Protein AF-A0A9W8R3L4-F1 (afdb_monomer_lite)

Secondary structure (DSSP, 8-state):
-------------PPP---------------------------------------PPP------TTTTS--TT-EESSSS---EEESSS-SSSS-EEE----TT--S---EE----GGG------

Foldseek 3Di:
DDDDDDDDDDDDDDDDDDDDDDDDDDDDDDDDDDDDDDPDDDDDDPDDDDPPPPPDQDDQDDDPQCQVLDPPPKAWQDDFWGWHWDQPDRPDDRIDIDTDGDVVDDPRTDIDGDGDCVSDDDDDD

Radius of gyration: 31.18 Å; chains: 1; bounding box: 62×50×95 Å

Organism: NCBI:txid195108

Sequence (125 aa):
MTVSESATTTESISEPSASTTESMTVSEIATTTSGLASISTTSAEPSTTTSDIPQQPTNVLLNPGFEDNTVAPWTRSGYFGDPTLSTSEAHGGSQSGYISAAPGGPADIGFRQVLDSSLIEADKP

Structure (mmCIF, N/CA/C/O backbone):
data_AF-A0A9W8R3L4-F1
#
_entry.id   AF-A0A9W8R3L4-F1
#
loop_
_atom_site.group_PDB
_atom_site.id
_atom_site.type_symbol
_atom_site.label_atom_id
_atom_site.label_alt_id
_atom_site.label_comp_id
_atom_site.label_asym_id
_atom_site.label_entity_id
_atom_site.label_seq_id
_atom_site.pdbx_PDB_ins_code
_atom_site.Cartn_x
_atom_site.Cartn_y
_atom_site.Cartn_z
_atom_site.occupancy
_atom_site.B_iso_or_equiv
_atom_site.auth_seq_id
_atom_site.auth_comp_id
_atom_site.auth_asym_id
_atom_site.auth_atom_id
_atom_site.pdbx_PDB_model_num
ATOM 1 N N . MET A 1 1 ? 34.251 13.732 -34.533 1.00 46.06 1 MET A N 1
ATOM 2 C CA . MET A 1 1 ? 35.051 14.209 -33.391 1.00 46.06 1 MET A CA 1
ATOM 3 C C . MET A 1 1 ? 34.739 15.680 -33.206 1.00 46.06 1 MET A C 1
ATOM 5 O O . MET A 1 1 ? 35.209 16.463 -34.011 1.00 46.06 1 MET A O 1
ATOM 9 N N . THR A 1 2 ? 33.911 16.009 -32.218 1.00 41.03 2 THR A N 1
ATOM 10 C CA . THR A 1 2 ? 33.866 17.293 -31.496 1.00 41.03 2 THR A CA 1
ATOM 11 C C . THR A 1 2 ? 33.021 17.064 -30.241 1.00 41.03 2 THR A C 1
ATOM 13 O O . THR A 1 2 ? 32.106 16.243 -30.241 1.00 41.03 2 THR A O 1
ATOM 16 N N . VAL A 1 3 ? 33.447 17.698 -29.157 1.00 41.44 3 VAL A N 1
ATOM 17 C CA . VAL A 1 3 ? 33.172 17.423 -27.742 1.00 41.44 3 VAL A CA 1
ATOM 18 C C . VAL A 1 3 ? 32.484 18.653 -27.131 1.00 41.44 3 VAL A C 1
ATOM 20 O O . VAL A 1 3 ? 32.778 19.755 -27.586 1.00 41.44 3 VAL A O 1
ATOM 23 N N . SER A 1 4 ? 31.682 18.435 -26.075 1.00 47.66 4 SER A N 1
ATOM 24 C CA . SER A 1 4 ? 31.267 19.401 -25.027 1.00 47.66 4 SER A CA 1
ATOM 25 C C . SER A 1 4 ? 30.316 20.547 -25.435 1.00 47.66 4 SER A C 1
ATOM 27 O O . SER A 1 4 ? 30.269 20.937 -26.590 1.00 47.66 4 SER A O 1
ATOM 29 N N . GLU A 1 5 ? 29.467 21.105 -24.562 1.00 47.22 5 GLU A N 1
ATOM 30 C CA . GLU A 1 5 ? 29.614 21.320 -23.114 1.00 47.22 5 GLU A CA 1
ATOM 31 C C . GLU A 1 5 ? 28.243 21.513 -22.426 1.00 47.22 5 GLU A C 1
ATOM 33 O O . GLU A 1 5 ? 27.330 22.114 -22.994 1.00 47.22 5 GLU A O 1
ATOM 38 N N . SER A 1 6 ? 28.117 21.017 -21.192 1.00 50.12 6 SER A N 1
ATOM 39 C CA . SER A 1 6 ? 27.043 21.367 -20.255 1.00 50.12 6 SER A CA 1
ATOM 40 C C . SER A 1 6 ? 27.270 22.770 -19.691 1.00 50.12 6 SER A C 1
ATOM 42 O O . SER A 1 6 ? 28.400 23.109 -19.351 1.00 50.12 6 SER A O 1
ATOM 44 N N . ALA A 1 7 ? 26.201 23.535 -19.472 1.00 49.59 7 ALA A N 1
ATOM 45 C CA . ALA A 1 7 ? 26.235 24.710 -18.606 1.00 49.59 7 ALA A CA 1
ATOM 46 C C . ALA A 1 7 ? 25.154 24.579 -17.526 1.00 49.59 7 ALA A C 1
ATOM 48 O O . ALA A 1 7 ? 23.959 24.682 -17.795 1.00 49.59 7 ALA A O 1
ATOM 49 N N . THR A 1 8 ? 25.612 24.311 -16.305 1.00 40.22 8 THR A N 1
ATOM 50 C CA . THR A 1 8 ? 24.842 24.373 -15.062 1.00 40.22 8 THR A CA 1
ATOM 51 C C . THR A 1 8 ? 24.854 25.819 -14.574 1.00 40.22 8 THR A C 1
ATOM 53 O O . THR A 1 8 ? 25.925 26.358 -14.300 1.00 40.22 8 THR A O 1
ATOM 56 N N . THR A 1 9 ? 23.686 26.443 -14.433 1.00 42.53 9 THR A N 1
ATOM 57 C CA . THR A 1 9 ? 23.543 27.733 -13.746 1.00 42.53 9 THR A CA 1
ATOM 58 C C . THR A 1 9 ? 23.136 27.472 -12.301 1.00 42.53 9 THR A C 1
ATOM 60 O O . THR A 1 9 ? 22.034 27.011 -12.024 1.00 42.53 9 THR A O 1
ATOM 63 N N . THR A 1 10 ? 24.053 27.738 -11.377 1.00 47.16 10 THR A N 1
ATOM 64 C CA . THR A 1 10 ? 23.794 27.820 -9.938 1.00 47.16 10 THR A CA 1
ATOM 65 C C . THR A 1 10 ? 23.167 29.173 -9.613 1.00 47.16 10 THR A C 1
ATOM 67 O O . THR A 1 10 ? 23.857 30.191 -9.676 1.00 47.16 10 THR A O 1
ATOM 70 N N . GLU A 1 11 ? 21.892 29.194 -9.233 1.00 46.25 11 GLU A N 1
ATOM 71 C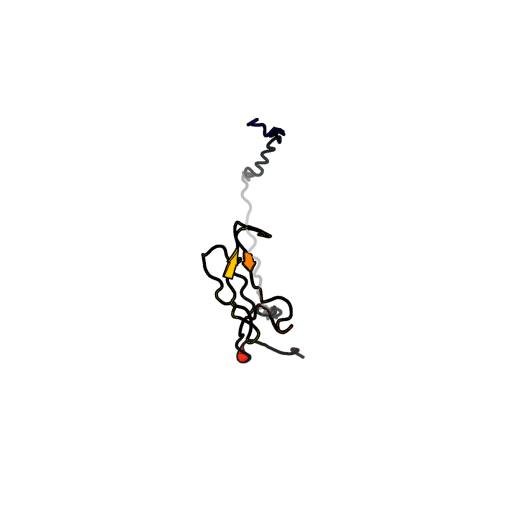 CA . GLU A 1 11 ? 21.297 30.324 -8.516 1.00 46.25 11 GLU A CA 1
ATOM 72 C C . GLU A 1 11 ? 21.394 30.054 -7.011 1.00 46.25 11 GLU A C 1
ATOM 74 O O . GLU A 1 11 ? 20.748 29.160 -6.470 1.00 46.25 11 GLU A O 1
ATOM 79 N N . SER A 1 12 ? 22.253 30.812 -6.331 1.00 44.38 12 SER A N 1
ATOM 80 C CA . SER A 1 12 ? 22.253 30.904 -4.873 1.00 44.38 12 SER A CA 1
ATOM 81 C C . SER A 1 12 ? 21.264 31.990 -4.469 1.00 44.38 12 SER A C 1
ATOM 83 O O . SER A 1 12 ? 21.541 33.174 -4.657 1.00 44.38 12 SER A O 1
ATOM 85 N N . ILE A 1 13 ? 20.121 31.593 -3.909 1.00 51.12 13 ILE A N 1
ATOM 86 C CA . ILE A 1 13 ? 19.213 32.503 -3.212 1.00 51.12 13 ILE A CA 1
ATOM 87 C C . ILE A 1 13 ? 19.393 32.269 -1.708 1.00 51.12 13 ILE A C 1
ATOM 89 O O . ILE A 1 13 ? 19.206 31.166 -1.199 1.00 51.12 13 ILE A O 1
ATOM 93 N N . SER A 1 14 ? 19.873 33.299 -1.016 1.00 45.47 14 SER A N 1
ATOM 94 C CA . SER A 1 14 ? 20.039 33.306 0.436 1.00 45.47 14 SER A CA 1
ATOM 95 C C . SER A 1 14 ? 18.708 33.669 1.087 1.00 45.47 14 SER A C 1
ATOM 97 O O . SER A 1 14 ? 18.197 34.764 0.855 1.00 45.47 14 SER A O 1
ATOM 99 N N . GLU A 1 15 ? 18.164 32.791 1.926 1.00 55.34 15 GLU A N 1
ATOM 100 C CA . GLU A 1 15 ? 17.013 33.114 2.775 1.00 55.34 15 GLU A CA 1
ATOM 101 C C . GLU A 1 15 ? 17.472 33.732 4.111 1.00 55.34 15 GLU A C 1
ATOM 103 O O . GLU A 1 15 ? 18.425 33.237 4.723 1.00 55.34 15 GLU A O 1
ATOM 108 N N . PRO A 1 16 ? 16.820 34.801 4.608 1.00 43.41 16 PRO A N 1
ATOM 109 C CA . PRO A 1 16 ? 17.073 35.318 5.946 1.00 43.41 16 PRO A CA 1
ATOM 110 C C . PRO A 1 16 ? 16.362 34.466 7.009 1.00 43.41 16 PRO A C 1
ATOM 112 O O . PRO A 1 16 ? 15.137 34.359 7.034 1.00 43.41 16 PRO A O 1
ATOM 115 N N . SER A 1 17 ? 17.134 33.895 7.933 1.00 41.50 17 SER A N 1
ATOM 116 C CA . SER A 1 17 ? 16.616 33.192 9.111 1.00 41.50 17 SER A CA 1
ATOM 117 C C . SER A 1 17 ? 16.077 34.190 10.145 1.00 41.50 17 SER A C 1
ATOM 119 O O . SER A 1 17 ? 16.844 34.950 10.736 1.00 41.50 17 SER A O 1
ATOM 121 N N . ALA A 1 18 ? 14.767 34.177 10.395 1.00 42.78 18 ALA A N 1
ATOM 122 C CA . ALA A 1 18 ? 14.151 34.870 11.526 1.00 42.78 18 ALA A CA 1
ATOM 123 C C . ALA A 1 18 ? 13.990 33.886 12.697 1.00 42.78 18 ALA A C 1
ATOM 125 O O . ALA A 1 18 ? 13.242 32.916 12.610 1.00 42.78 18 ALA A O 1
ATOM 126 N N . SER A 1 19 ? 14.730 34.129 13.780 1.00 45.34 19 SER A N 1
ATOM 127 C CA . SER A 1 19 ? 14.646 33.386 15.039 1.00 45.34 19 SER A CA 1
ATOM 128 C C . SER A 1 19 ? 13.701 34.120 15.993 1.00 45.34 19 SER A C 1
ATOM 130 O O . SER A 1 19 ? 14.001 35.242 16.402 1.00 45.34 19 SER A O 1
ATOM 132 N N . THR A 1 20 ? 12.571 33.500 16.342 1.00 44.12 20 THR A N 1
ATOM 133 C CA . 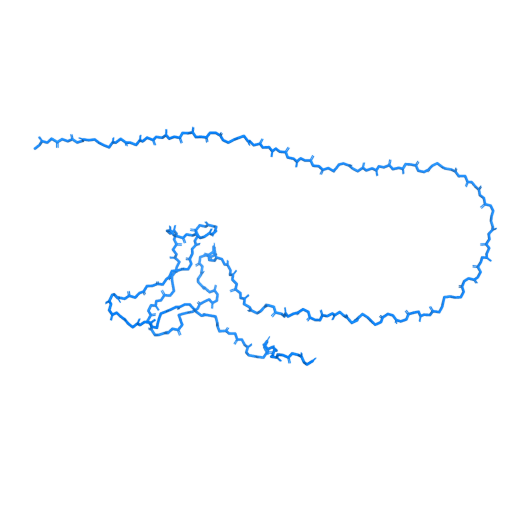THR A 1 20 ? 11.629 34.009 17.350 1.00 44.12 20 THR A CA 1
ATOM 134 C C . THR A 1 20 ? 11.710 33.129 18.592 1.00 44.12 20 THR A C 1
ATOM 136 O O . THR A 1 20 ? 11.139 32.042 18.639 1.00 44.12 20 THR A O 1
ATOM 139 N N . THR A 1 21 ? 12.429 33.611 19.605 1.00 52.00 21 THR A N 1
ATOM 140 C CA . THR A 1 21 ? 12.400 33.076 20.970 1.00 52.00 21 THR A CA 1
ATOM 141 C C . THR A 1 21 ? 11.450 33.942 21.781 1.00 52.00 21 THR A C 1
ATOM 143 O O . THR A 1 21 ? 11.772 35.096 22.061 1.00 52.00 21 THR A O 1
ATOM 146 N N . GLU A 1 22 ? 10.303 33.400 22.186 1.00 46.44 22 GLU A N 1
ATOM 147 C CA . GLU A 1 22 ? 9.416 34.063 23.142 1.00 46.44 22 GLU A CA 1
ATOM 148 C C . GLU A 1 22 ? 9.203 33.234 24.408 1.00 46.44 22 GLU A C 1
ATOM 150 O O . GLU A 1 22 ? 9.087 32.011 24.370 1.00 46.44 22 GLU A O 1
ATOM 155 N N . SER A 1 23 ? 9.048 33.987 25.502 1.00 40.31 23 SER A N 1
ATOM 156 C CA . SER A 1 23 ? 8.547 33.631 26.837 1.00 40.31 23 SER A CA 1
ATOM 157 C C . SER A 1 23 ? 9.607 33.387 27.915 1.00 40.31 23 SER A C 1
ATOM 159 O O . SER A 1 23 ? 9.987 32.260 28.221 1.00 40.31 23 SER A O 1
ATOM 161 N N . MET A 1 24 ? 10.015 34.484 28.568 1.00 43.66 24 MET A N 1
ATOM 162 C CA . MET A 1 24 ? 10.518 34.456 29.942 1.00 43.66 24 MET A CA 1
ATOM 163 C C . MET A 1 24 ? 9.400 34.842 30.921 1.00 43.66 24 MET A C 1
ATOM 165 O O . MET A 1 24 ? 8.586 35.727 30.675 1.00 43.66 24 MET A O 1
ATOM 169 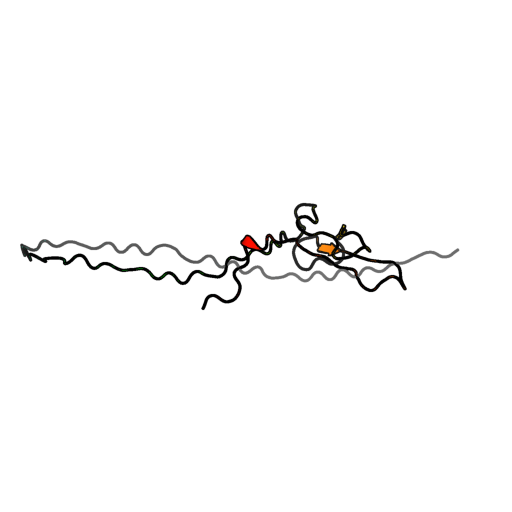N N . THR A 1 25 ? 9.405 34.108 32.023 1.00 44.91 25 THR A N 1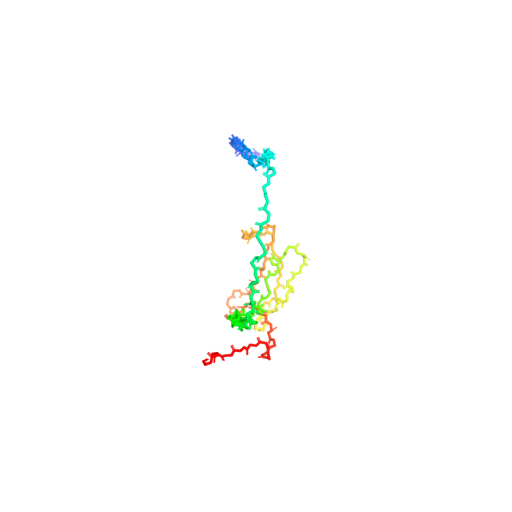
ATOM 170 C CA . THR A 1 25 ? 8.517 34.045 33.185 1.00 44.91 25 THR A CA 1
ATOM 171 C C . THR A 1 25 ? 8.256 35.389 33.873 1.00 44.91 25 THR A C 1
ATOM 173 O O . THR A 1 25 ? 9.189 36.090 34.261 1.00 44.91 25 THR A O 1
ATOM 176 N N . VAL A 1 26 ? 6.983 35.691 34.144 1.00 46.56 26 VAL A N 1
ATOM 177 C CA . VAL A 1 26 ? 6.573 36.754 35.074 1.00 46.56 26 VAL A CA 1
ATOM 178 C C . VAL A 1 26 ? 6.633 36.196 36.498 1.00 46.56 26 VAL A C 1
ATOM 180 O O . VAL A 1 26 ? 5.905 35.267 36.836 1.00 46.56 26 VAL A O 1
ATOM 183 N N . SER A 1 27 ? 7.523 36.735 37.331 1.00 42.62 27 SER A N 1
ATOM 184 C CA . SER A 1 27 ? 7.502 36.533 38.784 1.00 42.62 27 SER A CA 1
ATOM 185 C C . SER A 1 27 ? 6.905 37.767 39.444 1.00 42.62 27 SER A C 1
ATOM 187 O O . SER A 1 27 ? 7.551 38.811 39.507 1.00 42.62 27 SER A O 1
ATOM 189 N N . GLU A 1 28 ? 5.682 37.643 39.949 1.00 46.66 28 GLU A N 1
ATOM 190 C CA . GLU A 1 28 ? 5.097 38.623 40.860 1.00 46.66 28 GLU A CA 1
ATOM 191 C C . GLU A 1 28 ? 5.370 38.183 42.301 1.00 46.66 28 GLU A C 1
ATOM 193 O O . GLU A 1 28 ? 4.916 37.136 42.762 1.00 46.66 28 GLU A O 1
ATOM 198 N N . ILE A 1 29 ? 6.149 38.992 43.016 1.00 46.66 29 ILE A N 1
ATOM 199 C CA . ILE A 1 29 ? 6.341 38.874 44.460 1.00 46.66 29 ILE A CA 1
ATOM 200 C C . ILE A 1 29 ? 5.181 39.577 45.177 1.00 46.66 29 ILE A C 1
ATOM 202 O O . ILE A 1 29 ? 5.105 40.804 45.214 1.00 46.66 29 ILE A O 1
ATOM 206 N N . ALA A 1 30 ? 4.266 38.812 45.774 1.00 41.56 30 ALA A N 1
ATOM 207 C CA . ALA A 1 30 ? 3.237 39.377 46.644 1.00 41.56 30 ALA A CA 1
ATOM 208 C C . ALA A 1 30 ? 3.828 39.698 48.029 1.00 41.56 30 ALA A C 1
ATOM 210 O O . ALA A 1 30 ? 4.327 38.824 48.738 1.00 41.56 30 ALA A O 1
ATOM 211 N N . THR A 1 31 ? 3.767 40.976 48.402 1.00 34.50 31 THR A N 1
ATOM 212 C CA . THR A 1 31 ? 4.146 41.505 49.718 1.00 34.50 31 THR A CA 1
ATOM 213 C C . THR A 1 31 ? 2.970 41.382 50.694 1.00 34.50 31 THR A C 1
ATOM 215 O O . THR A 1 31 ? 1.862 41.800 50.380 1.00 34.50 31 THR A O 1
ATOM 218 N N . THR A 1 32 ? 3.263 40.802 51.863 1.00 42.09 32 THR A N 1
ATOM 219 C CA . THR A 1 32 ? 2.750 41.039 53.231 1.00 42.09 32 THR A CA 1
ATOM 220 C C . THR A 1 32 ? 1.350 41.645 53.413 1.00 42.09 32 THR A C 1
ATOM 222 O O . THR A 1 32 ? 1.112 42.765 52.974 1.00 42.09 32 THR A O 1
ATOM 225 N N . THR A 1 33 ? 0.501 41.020 54.245 1.00 42.53 33 THR A N 1
ATOM 226 C CA . THR A 1 33 ? -0.075 41.629 55.476 1.00 42.53 33 THR A CA 1
ATOM 227 C C . THR A 1 33 ? -1.069 40.693 56.177 1.00 42.53 33 THR A C 1
ATOM 229 O O . THR A 1 33 ? -1.961 40.112 55.566 1.00 42.53 33 THR A O 1
ATOM 232 N N . SER A 1 34 ? -0.872 40.573 57.492 1.00 53.16 34 SER A N 1
ATOM 233 C CA . SER A 1 34 ? -1.710 39.928 58.504 1.00 53.16 34 SER A CA 1
ATOM 234 C C . SER A 1 34 ? -3.175 40.375 58.483 1.00 53.16 34 SER A C 1
ATOM 236 O O . SER A 1 34 ? -3.458 41.561 58.346 1.00 53.16 34 SER A O 1
ATOM 238 N N . GLY A 1 35 ? -4.108 39.468 58.773 1.00 44.38 35 GLY A N 1
ATOM 239 C CA . GLY A 1 35 ? -5.500 39.849 59.009 1.00 44.38 35 GLY A CA 1
ATOM 240 C C . GLY A 1 35 ? -6.354 38.701 59.530 1.00 44.38 35 GLY A C 1
ATOM 241 O O . GLY A 1 35 ? -6.370 37.624 58.954 1.00 44.38 35 GLY A O 1
ATOM 242 N N . LEU A 1 36 ? -7.018 38.941 60.654 1.00 42.88 36 LEU A N 1
ATOM 243 C CA . LEU A 1 36 ? -7.769 38.005 61.488 1.00 42.88 36 LEU A CA 1
ATOM 244 C C . LEU A 1 36 ? -8.930 37.254 60.803 1.00 42.88 36 LEU A C 1
ATOM 246 O O . LEU A 1 36 ? -9.685 37.817 60.023 1.00 42.88 36 LEU A O 1
ATOM 250 N N . ALA A 1 37 ? -9.090 36.005 61.254 1.00 50.78 37 ALA A N 1
ATOM 251 C CA . ALA A 1 37 ? -10.322 35.262 61.546 1.00 50.78 37 ALA A CA 1
ATOM 252 C C . ALA A 1 37 ? -11.580 35.503 60.686 1.00 50.78 37 ALA A C 1
ATOM 254 O O . ALA A 1 37 ? -12.291 36.494 60.831 1.00 50.78 37 ALA A O 1
ATOM 255 N N . SER A 1 38 ? -11.973 34.464 59.949 1.00 44.34 38 SER A N 1
ATOM 256 C CA . SER A 1 38 ? -13.371 34.176 59.613 1.00 44.34 38 SER A CA 1
ATOM 257 C C . SER A 1 38 ? -13.522 32.673 59.386 1.00 44.34 38 SER A C 1
ATOM 259 O O . SER A 1 38 ? -13.149 32.157 58.338 1.00 44.34 38 SER A O 1
ATOM 261 N N . ILE A 1 39 ? -14.037 31.946 60.382 1.00 54.28 39 ILE A N 1
ATOM 262 C CA . ILE A 1 39 ? -14.459 30.552 60.193 1.00 54.28 39 ILE A CA 1
ATOM 263 C C . ILE A 1 39 ? -15.836 30.545 59.521 1.00 54.28 39 ILE A C 1
ATOM 265 O O . ILE A 1 39 ? -16.870 30.533 60.179 1.00 54.28 39 ILE A O 1
ATOM 269 N N . SER A 1 40 ? -15.848 30.602 58.190 1.00 53.72 40 SER A N 1
ATOM 270 C CA . SER A 1 40 ? -17.042 30.284 57.404 1.00 53.72 40 SER A CA 1
ATOM 271 C C . SER A 1 40 ? -17.152 28.767 57.275 1.00 53.72 40 SER A C 1
ATOM 273 O O . SER A 1 40 ? -16.297 28.134 56.664 1.00 53.72 40 SER A O 1
ATOM 275 N N . THR A 1 41 ? -18.190 28.166 57.854 1.00 55.91 41 THR A N 1
ATOM 276 C CA . THR A 1 41 ? -18.535 26.762 57.602 1.00 55.91 41 THR A CA 1
ATOM 277 C C . THR A 1 41 ? -19.291 26.660 56.282 1.00 55.91 41 THR A C 1
ATOM 279 O O . THR A 1 41 ? -20.505 26.852 56.235 1.00 55.91 41 THR A O 1
ATOM 282 N N . THR A 1 42 ? -18.571 26.374 55.202 1.00 62.44 42 THR A N 1
ATOM 283 C CA . THR A 1 42 ? -19.124 25.970 53.907 1.00 62.44 42 THR A CA 1
ATOM 284 C C . THR A 1 42 ? -19.418 24.470 53.931 1.00 62.44 42 THR A C 1
ATOM 286 O O . THR A 1 42 ? -18.511 23.641 53.954 1.00 62.44 42 THR A O 1
ATOM 289 N N . SER A 1 43 ? -20.701 24.104 53.946 1.00 64.50 43 SER A N 1
ATOM 290 C CA . SER A 1 43 ? -21.128 22.735 53.648 1.00 64.50 43 SER A CA 1
ATOM 291 C C . SER A 1 43 ? -21.069 22.560 52.131 1.00 64.50 43 SER A C 1
ATOM 293 O O . SER A 1 43 ? -21.869 23.146 51.407 1.00 64.50 43 SER A O 1
ATOM 295 N N . ALA A 1 44 ? -20.056 21.842 51.649 1.00 64.44 44 ALA A N 1
ATOM 296 C CA . ALA A 1 44 ? -19.956 21.465 50.247 1.00 64.44 44 ALA A CA 1
ATOM 297 C C . ALA A 1 44 ? -20.837 20.230 50.014 1.00 64.44 44 ALA A C 1
ATOM 299 O O . ALA A 1 44 ? -20.527 19.148 50.514 1.00 64.44 44 ALA A O 1
ATOM 300 N N . GLU A 1 45 ? -21.936 20.385 49.275 1.00 69.06 45 GLU A N 1
ATOM 301 C CA . GLU A 1 45 ? -22.611 19.229 48.684 1.00 69.06 45 GLU A CA 1
ATOM 302 C C . GLU A 1 45 ? -21.671 18.565 47.663 1.00 69.06 45 GLU A C 1
ATOM 304 O O . GLU A 1 45 ? -20.989 19.269 46.907 1.00 69.06 45 GLU A O 1
ATOM 309 N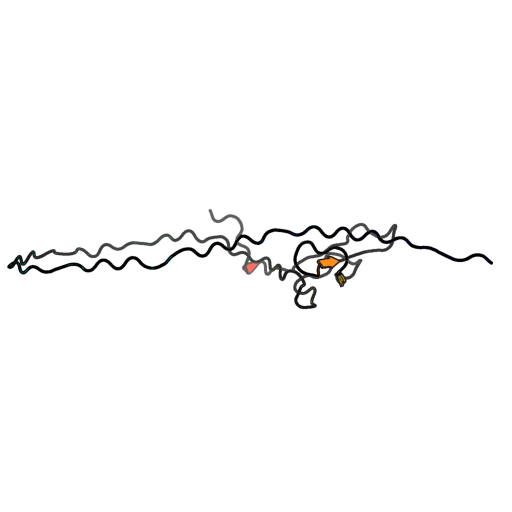 N . PRO A 1 46 ? -21.606 17.223 47.609 1.00 64.00 46 PRO A N 1
ATOM 310 C CA . PRO A 1 46 ? -20.861 16.534 46.569 1.00 64.00 46 PRO A CA 1
ATOM 311 C C . PRO A 1 46 ? -21.564 16.745 45.222 1.00 64.00 46 PRO A C 1
ATOM 313 O O . PRO A 1 46 ? -22.521 16.053 44.881 1.00 64.00 46 PRO A O 1
ATOM 316 N N . SER A 1 47 ? -21.081 17.711 44.441 1.00 68.12 47 SER A N 1
ATOM 317 C CA . SER A 1 47 ? -21.469 17.847 43.039 1.00 68.12 47 SER A CA 1
ATOM 318 C C . SER A 1 47 ? -20.879 16.676 42.256 1.00 68.12 47 SER A C 1
ATOM 320 O O . SER A 1 47 ? -19.660 16.513 42.184 1.00 68.12 47 SER A O 1
ATOM 322 N N . THR A 1 48 ? -21.745 15.827 41.708 1.00 71.88 48 THR A N 1
ATOM 323 C CA . THR A 1 48 ? -21.332 14.715 40.850 1.00 71.88 48 THR A CA 1
ATOM 324 C C . THR A 1 48 ? -21.364 15.198 39.406 1.00 71.88 48 THR A C 1
ATOM 326 O O . THR A 1 48 ? -22.428 15.312 38.804 1.00 71.88 48 THR A O 1
ATOM 329 N N . THR A 1 49 ? -20.195 15.510 38.852 1.00 72.12 49 THR A N 1
ATOM 330 C CA . THR A 1 49 ? -20.043 15.804 37.425 1.00 72.12 49 THR A CA 1
ATOM 331 C C . THR A 1 49 ? -19.918 14.484 36.668 1.00 72.12 49 THR A C 1
ATOM 333 O O . THR A 1 49 ? -18.868 13.845 36.704 1.00 72.12 49 THR A O 1
ATOM 336 N N . THR A 1 50 ? -20.976 14.066 35.972 1.00 68.62 50 THR A N 1
ATOM 337 C CA . THR A 1 50 ? -20.856 13.050 34.919 1.00 68.62 50 THR A CA 1
ATOM 338 C C . THR A 1 50 ? -20.220 13.726 33.710 1.00 68.62 50 THR A C 1
ATOM 340 O O . THR A 1 50 ? -20.872 14.497 33.010 1.00 68.62 50 THR A O 1
ATOM 343 N N . SER A 1 51 ? -18.929 13.482 33.487 1.00 65.81 51 SER A N 1
ATOM 344 C CA . SER A 1 51 ? -18.280 13.851 32.230 1.00 65.81 51 SER A CA 1
ATOM 345 C C . SER A 1 51 ? -18.790 12.925 31.129 1.00 65.81 51 SER A C 1
ATOM 347 O O . SER A 1 51 ? -18.263 11.829 30.950 1.00 65.81 51 SER A O 1
ATOM 349 N N . ASP A 1 52 ? -19.804 13.369 30.389 1.00 67.31 52 ASP A N 1
ATOM 350 C CA . ASP A 1 52 ? -20.098 12.843 29.056 1.00 67.31 52 ASP A CA 1
ATOM 351 C C . ASP A 1 52 ? -18.984 13.337 28.126 1.00 67.31 52 ASP A C 1
ATOM 353 O O . ASP A 1 52 ? -19.081 14.381 27.481 1.00 67.31 52 ASP A O 1
ATOM 357 N N . ILE A 1 53 ? -17.838 12.652 28.161 1.00 70.19 53 ILE A N 1
ATOM 358 C CA . ILE A 1 53 ? -16.770 12.899 27.196 1.00 70.19 53 ILE A CA 1
ATOM 359 C C . ILE A 1 53 ? -17.306 12.365 25.867 1.00 70.19 53 ILE A C 1
ATOM 361 O O . ILE A 1 53 ? -17.503 11.149 25.764 1.00 70.19 53 ILE A O 1
ATOM 365 N N . PRO A 1 54 ? -17.554 13.216 24.853 1.00 65.88 54 PRO A N 1
ATOM 366 C CA . PRO A 1 54 ? -17.932 12.718 23.544 1.00 65.88 54 PRO A CA 1
ATOM 367 C C . PRO A 1 54 ? -16.803 11.805 23.068 1.00 65.88 54 PRO A C 1
ATOM 369 O O . PRO A 1 54 ? -15.655 12.235 22.939 1.00 65.88 54 PRO A O 1
ATOM 372 N N . GLN A 1 55 ? -17.109 10.521 22.876 1.00 69.81 55 GLN A N 1
ATOM 373 C CA . GLN A 1 55 ? -16.144 9.578 22.329 1.00 69.81 55 GLN A CA 1
ATOM 374 C C . GLN A 1 55 ? -15.809 10.040 20.913 1.00 69.81 55 GLN A C 1
ATOM 376 O O . GLN A 1 55 ? -16.631 9.939 20.003 1.00 69.81 55 GLN A O 1
ATOM 381 N N . GLN A 1 56 ? -14.614 10.602 20.743 1.00 69.62 56 GLN A N 1
ATOM 382 C CA . GLN A 1 56 ? -14.095 10.933 19.427 1.00 69.62 56 GLN A CA 1
ATOM 383 C C . GLN A 1 56 ? -13.932 9.625 18.635 1.00 69.62 56 GLN A C 1
ATOM 385 O O . GLN A 1 56 ? -13.487 8.630 19.218 1.00 69.62 56 GLN A O 1
ATOM 390 N N . PRO A 1 57 ? -14.268 9.595 17.332 1.00 72.31 57 PRO A N 1
ATOM 391 C CA . PRO A 1 57 ? -14.036 8.413 16.515 1.00 72.31 57 PRO A CA 1
ATOM 392 C C . PRO A 1 57 ? -12.568 7.990 16.611 1.00 72.31 57 PRO A C 1
ATOM 394 O O . PRO A 1 57 ? -11.654 8.809 16.472 1.00 72.31 57 PRO A O 1
ATOM 397 N N . THR A 1 58 ? -12.349 6.701 16.861 1.00 81.50 58 THR A N 1
ATOM 398 C CA . THR A 1 58 ? -11.001 6.134 16.890 1.00 81.50 58 THR A CA 1
ATOM 399 C C . THR A 1 58 ? -10.478 6.075 15.458 1.00 81.50 58 THR A C 1
ATOM 401 O O . THR A 1 58 ? -11.066 5.408 14.609 1.00 81.50 58 THR A O 1
ATOM 404 N N . ASN A 1 59 ? -9.376 6.775 15.167 1.00 83.56 59 ASN A N 1
ATOM 405 C CA . ASN A 1 59 ? -8.717 6.641 13.872 1.00 83.56 59 ASN A CA 1
ATOM 406 C C . ASN A 1 59 ? -7.968 5.304 13.813 1.00 83.56 59 ASN A C 1
ATOM 408 O O . ASN A 1 59 ? -6.966 5.111 14.496 1.00 83.56 59 ASN A O 1
ATOM 412 N N . VAL A 1 60 ? -8.464 4.398 12.980 1.00 88.50 60 VAL A N 1
ATOM 413 C CA . VAL A 1 60 ? -7.890 3.066 12.749 1.00 88.50 60 VAL A CA 1
ATOM 414 C C . VAL A 1 60 ? -6.921 3.024 11.561 1.00 88.50 60 VAL A C 1
ATOM 416 O O . VAL A 1 60 ? -6.193 2.046 11.393 1.00 88.50 60 VAL A O 1
ATOM 419 N N . LEU A 1 61 ? -6.913 4.063 10.716 1.00 88.94 61 LEU A N 1
ATOM 420 C CA . LEU A 1 61 ? -6.007 4.155 9.575 1.00 88.94 61 LEU A CA 1
ATOM 421 C C . LEU A 1 61 ? -4.610 4.519 10.067 1.00 88.94 61 LEU A C 1
ATOM 423 O O . LEU A 1 61 ? -4.418 5.507 10.778 1.00 88.94 61 LEU A O 1
ATOM 427 N N . LEU A 1 62 ? -3.627 3.731 9.646 1.00 89.44 62 LEU A N 1
ATOM 428 C CA . LEU A 1 62 ? -2.229 3.947 9.974 1.00 89.44 62 LEU A CA 1
ATOM 429 C C . LEU A 1 62 ? -1.525 4.469 8.727 1.00 89.44 62 LEU A C 1
ATOM 431 O O . LEU A 1 62 ? -1.443 3.779 7.715 1.00 89.44 62 LEU A O 1
ATOM 435 N N . ASN A 1 63 ? -0.984 5.682 8.812 1.00 86.62 63 ASN A N 1
ATOM 436 C CA . ASN A 1 63 ? -0.155 6.249 7.757 1.00 86.62 63 ASN A CA 1
ATOM 437 C C . ASN A 1 63 ? 1.264 6.503 8.292 1.00 86.62 63 ASN A C 1
ATOM 439 O O . ASN A 1 63 ? 1.511 7.577 8.839 1.00 86.62 63 ASN A O 1
ATOM 443 N N . PRO A 1 64 ? 2.189 5.534 8.171 1.00 81.75 64 PRO A N 1
ATOM 444 C CA . PRO A 1 64 ? 3.545 5.666 8.706 1.00 81.75 64 PRO A CA 1
ATOM 445 C C . PRO A 1 64 ? 4.446 6.598 7.882 1.00 81.75 64 PRO A C 1
ATOM 447 O O . PRO A 1 64 ? 5.593 6.817 8.253 1.00 81.75 64 PRO A O 1
ATOM 450 N N . GLY A 1 65 ? 3.964 7.150 6.763 1.00 90.56 65 GLY A N 1
ATOM 451 C CA . GLY A 1 65 ? 4.722 8.119 5.968 1.00 90.56 65 GLY A CA 1
ATOM 452 C C . GLY A 1 65 ? 5.867 7.535 5.133 1.00 90.56 65 GLY A C 1
ATOM 453 O O . GLY A 1 65 ? 6.454 8.290 4.376 1.00 90.56 65 GLY A O 1
ATOM 454 N N . PHE A 1 66 ? 6.126 6.220 5.198 1.00 94.62 66 PHE A N 1
ATOM 455 C CA . PHE A 1 66 ? 7.092 5.478 4.362 1.00 94.62 66 PHE A CA 1
ATOM 456 C C . PHE A 1 66 ? 8.587 5.729 4.644 1.00 94.62 66 PHE A C 1
ATOM 458 O O . PHE A 1 66 ? 9.440 5.224 3.914 1.00 94.62 66 PHE A O 1
ATOM 465 N N . GLU A 1 67 ? 8.914 6.464 5.708 1.00 96.69 67 GLU A N 1
ATOM 466 C CA . GLU A 1 67 ? 10.291 6.860 6.054 1.00 96.69 67 GLU A CA 1
ATOM 467 C C . GLU A 1 67 ? 11.067 5.801 6.860 1.00 96.69 67 GLU A C 1
ATOM 469 O O . GLU A 1 67 ? 12.239 5.981 7.179 1.00 96.69 67 GLU A O 1
ATOM 474 N N . ASP A 1 68 ? 10.424 4.692 7.219 1.00 94.88 68 ASP A N 1
ATOM 475 C CA . ASP A 1 68 ? 10.975 3.594 8.019 1.00 94.88 68 ASP A CA 1
ATOM 476 C C . ASP A 1 68 ? 11.431 2.403 7.159 1.00 94.88 68 ASP A C 1
ATOM 478 O O . ASP A 1 68 ? 11.562 1.274 7.638 1.00 94.88 68 ASP A O 1
ATOM 482 N N . ASN A 1 69 ? 11.682 2.651 5.870 1.00 94.62 69 ASN A N 1
ATOM 483 C CA . ASN A 1 69 ? 12.075 1.642 4.891 1.00 94.62 69 ASN A CA 1
ATOM 484 C C . ASN A 1 69 ? 11.084 0.468 4.770 1.00 94.62 69 ASN A C 1
ATOM 486 O O . ASN A 1 69 ? 11.467 -0.621 4.333 1.00 94.62 69 ASN A O 1
ATOM 490 N N . THR A 1 70 ? 9.800 0.689 5.068 1.00 94.75 70 THR A N 1
ATOM 491 C CA . THR A 1 70 ? 8.748 -0.299 4.825 1.00 94.75 70 THR A CA 1
ATOM 492 C C . THR A 1 70 ? 7.501 0.306 4.183 1.00 94.75 70 THR A C 1
ATOM 494 O O . THR A 1 70 ? 7.175 1.477 4.342 1.00 94.75 70 THR A O 1
ATOM 497 N N . VAL A 1 71 ? 6.790 -0.526 3.417 1.00 94.19 71 VAL A N 1
ATOM 498 C CA . VAL A 1 71 ? 5.447 -0.208 2.905 1.00 94.19 71 VAL A CA 1
ATOM 499 C C . VAL A 1 71 ? 4.346 -0.676 3.855 1.00 94.19 71 VAL A C 1
ATOM 501 O O . VAL A 1 71 ? 3.183 -0.349 3.644 1.00 94.19 71 VAL A O 1
ATOM 504 N N . ALA A 1 72 ? 4.683 -1.441 4.898 1.00 93.69 72 ALA A N 1
ATOM 505 C CA . ALA A 1 72 ? 3.717 -1.862 5.904 1.00 93.69 72 ALA A CA 1
ATOM 506 C C . ALA A 1 72 ? 3.108 -0.632 6.607 1.00 93.69 72 ALA A C 1
ATOM 508 O O . ALA A 1 72 ? 3.815 0.346 6.821 1.00 93.69 72 ALA A O 1
ATOM 509 N N . PRO A 1 73 ? 1.816 -0.658 6.977 1.00 93.31 73 PRO A N 1
ATOM 510 C CA . PRO A 1 73 ? 0.884 -1.786 6.895 1.00 93.31 73 PRO A CA 1
ATOM 511 C C . PRO A 1 73 ? 0.154 -1.894 5.547 1.00 93.31 73 PRO A C 1
ATOM 513 O O . PRO A 1 73 ? -0.791 -2.675 5.416 1.00 93.31 73 PRO A O 1
ATOM 516 N N . TRP A 1 74 ? 0.552 -1.109 4.547 1.00 93.31 74 TRP A N 1
ATOM 517 C CA . TRP A 1 74 ? -0.087 -1.133 3.245 1.00 93.31 74 TRP A CA 1
ATOM 518 C C . TRP A 1 74 ? 0.245 -2.413 2.480 1.00 93.31 74 TRP A C 1
ATOM 520 O O . TRP A 1 74 ? 1.358 -2.935 2.502 1.00 93.31 74 TRP A O 1
ATOM 530 N N . THR A 1 75 ? -0.753 -2.913 1.765 1.00 92.81 75 THR A N 1
ATOM 531 C CA . THR A 1 75 ? -0.661 -4.090 0.900 1.00 92.81 75 THR A CA 1
ATOM 532 C C . THR A 1 75 ? -1.243 -3.759 -0.469 1.00 92.81 75 THR A C 1
ATOM 534 O O . THR A 1 75 ? -1.998 -2.795 -0.606 1.00 92.81 75 THR A O 1
ATOM 537 N N . ARG A 1 76 ? -0.911 -4.545 -1.499 1.00 91.88 76 ARG A N 1
ATOM 538 C CA . ARG A 1 76 ? -1.518 -4.374 -2.829 1.00 91.88 76 ARG A CA 1
ATOM 539 C C . ARG A 1 76 ? -3.028 -4.546 -2.737 1.00 91.88 76 ARG A C 1
ATOM 541 O O . ARG A 1 76 ? -3.458 -5.510 -2.116 1.00 91.88 76 ARG A O 1
ATOM 548 N N . SER A 1 77 ? -3.816 -3.656 -3.336 1.00 89.44 77 SER A N 1
ATOM 549 C CA . SER A 1 77 ? -5.284 -3.701 -3.291 1.00 89.44 77 SER A CA 1
ATOM 550 C C . SER A 1 77 ? -5.871 -4.822 -4.152 1.00 89.44 77 SER A C 1
ATOM 552 O O . SER A 1 77 ? -6.766 -5.531 -3.692 1.00 89.44 77 SER A O 1
ATOM 554 N N . GLY A 1 78 ? -5.310 -5.032 -5.343 1.00 84.81 78 GLY A N 1
ATOM 555 C CA . GLY A 1 78 ? -5.734 -6.053 -6.300 1.00 84.81 78 GLY A CA 1
ATOM 556 C C . GLY A 1 78 ? -4.691 -7.152 -6.514 1.00 84.81 78 GLY A C 1
ATOM 557 O O . GLY A 1 78 ? -3.875 -7.464 -5.641 1.00 84.81 78 GLY A O 1
ATOM 558 N N . TYR A 1 79 ? -4.719 -7.744 -7.708 1.00 82.62 79 TYR A N 1
ATOM 559 C CA . TYR A 1 79 ? -3.780 -8.795 -8.122 1.00 82.62 79 TYR A CA 1
ATOM 560 C C . TYR A 1 79 ? -2.515 -8.264 -8.803 1.00 82.62 79 TYR A C 1
ATOM 562 O O . TYR A 1 79 ? -1.569 -9.029 -8.988 1.00 82.62 79 TYR A O 1
ATOM 570 N N . PHE A 1 80 ? -2.501 -6.987 -9.190 1.00 84.38 80 PHE A N 1
ATOM 571 C CA . PHE A 1 80 ? -1.473 -6.419 -10.053 1.00 84.38 80 PHE A CA 1
ATOM 572 C C . PHE A 1 80 ? -0.758 -5.245 -9.395 1.00 84.38 80 PHE A C 1
ATOM 574 O O . PHE A 1 80 ? -1.364 -4.447 -8.678 1.00 84.38 80 PHE A O 1
ATOM 581 N N . GLY A 1 81 ? 0.540 -5.159 -9.688 1.00 86.00 81 GLY A N 1
ATOM 582 C CA . GLY A 1 81 ? 1.461 -4.255 -9.016 1.00 86.00 81 GLY A CA 1
ATOM 583 C C . GLY A 1 81 ? 1.815 -4.745 -7.612 1.00 86.00 81 GLY A C 1
ATOM 584 O O . GLY A 1 81 ? 1.001 -5.350 -6.912 1.00 86.00 81 GLY A O 1
ATOM 585 N N . ASP A 1 82 ? 3.044 -4.456 -7.199 1.00 88.75 82 ASP A N 1
ATOM 586 C CA . ASP A 1 82 ? 3.485 -4.639 -5.823 1.00 88.75 82 ASP A CA 1
ATOM 587 C C . ASP A 1 82 ? 3.880 -3.264 -5.261 1.00 88.75 82 ASP A C 1
ATOM 589 O O . ASP A 1 82 ? 4.643 -2.543 -5.909 1.00 88.75 82 ASP A O 1
ATOM 593 N N . PRO A 1 83 ? 3.344 -2.868 -4.093 1.00 92.69 83 PRO A N 1
ATOM 594 C CA . PRO A 1 83 ? 3.787 -1.694 -3.360 1.00 92.69 83 PRO A CA 1
ATOM 595 C C . PRO A 1 83 ? 5.293 -1.693 -3.129 1.00 92.69 83 PRO A C 1
ATOM 597 O O . PRO A 1 83 ? 5.842 -2.624 -2.539 1.00 92.69 83 PRO A O 1
ATOM 600 N N . THR A 1 84 ? 5.949 -0.612 -3.525 1.00 94.88 84 THR A N 1
ATOM 601 C CA . THR A 1 84 ? 7.360 -0.367 -3.234 1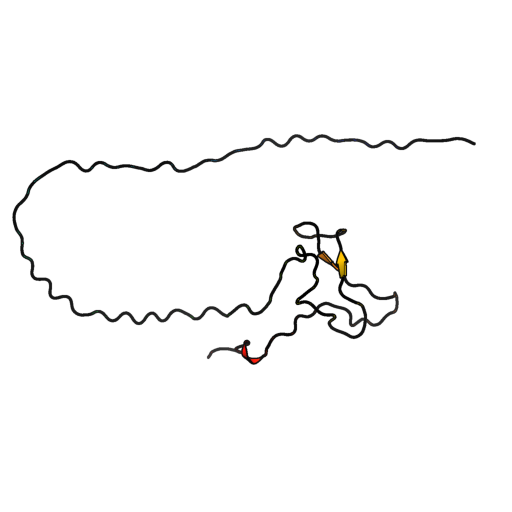.00 94.88 84 THR A CA 1
ATOM 602 C C . THR A 1 84 ? 7.552 1.030 -2.669 1.00 94.88 84 THR A C 1
ATOM 604 O O . THR A 1 84 ? 6.662 1.875 -2.726 1.00 94.88 84 THR A O 1
ATOM 607 N N . LEU A 1 85 ? 8.742 1.286 -2.138 1.00 96.44 85 LEU A N 1
ATOM 608 C CA . LEU A 1 85 ? 9.162 2.632 -1.770 1.00 96.44 85 LEU A CA 1
ATOM 609 C C . LEU A 1 85 ? 9.777 3.336 -2.974 1.00 96.44 85 LEU A C 1
ATOM 611 O O . LEU A 1 85 ? 10.444 2.704 -3.794 1.00 96.44 85 LEU A O 1
ATOM 615 N N . SER A 1 86 ? 9.586 4.646 -3.053 1.00 96.62 86 SER A N 1
ATOM 616 C CA . SER A 1 86 ? 10.226 5.513 -4.039 1.00 96.62 86 SER A CA 1
ATOM 617 C C . SER A 1 86 ? 10.750 6.777 -3.376 1.00 96.62 86 SER A C 1
ATOM 619 O O . SER A 1 86 ? 10.098 7.332 -2.497 1.00 96.62 86 SER A O 1
ATOM 621 N N . THR A 1 87 ? 11.910 7.248 -3.828 1.00 97.19 87 THR A N 1
ATOM 622 C CA . THR A 1 87 ? 12.508 8.530 -3.420 1.00 97.19 87 THR A CA 1
ATOM 623 C C . THR A 1 87 ? 12.343 9.614 -4.487 1.00 97.19 87 THR A C 1
ATOM 625 O O . THR A 1 87 ? 12.933 10.683 -4.375 1.00 97.19 87 THR A O 1
ATOM 628 N N . SER A 1 88 ? 11.618 9.331 -5.574 1.00 97.00 88 SER A N 1
ATOM 629 C CA . SER A 1 88 ? 11.498 10.253 -6.710 1.00 97.00 88 SER A CA 1
ATOM 630 C C . SER A 1 88 ? 10.427 11.320 -6.501 1.00 97.00 88 SER A C 1
ATOM 632 O O . SER A 1 88 ? 10.618 12.455 -6.923 1.00 97.00 88 SER A O 1
ATOM 634 N N . GLU A 1 89 ? 9.311 10.962 -5.863 1.00 94.56 89 GLU A N 1
ATOM 635 C CA . GLU A 1 89 ? 8.112 11.807 -5.760 1.00 94.56 89 GLU A CA 1
ATOM 636 C C . GLU A 1 89 ? 7.553 11.788 -4.328 1.00 94.56 89 GLU A C 1
ATOM 638 O O . GLU A 1 89 ? 6.415 11.394 -4.075 1.00 94.56 89 GLU A O 1
ATOM 643 N N . ALA A 1 90 ? 8.382 12.188 -3.363 1.00 95.81 90 ALA A N 1
ATOM 644 C CA . ALA A 1 90 ? 7.959 12.321 -1.973 1.00 95.81 90 ALA A CA 1
ATOM 645 C C . ALA A 1 90 ? 7.103 13.583 -1.771 1.00 95.81 90 ALA A C 1
ATOM 647 O O . ALA A 1 90 ? 7.458 14.666 -2.234 1.00 95.81 90 ALA A O 1
ATOM 648 N N . HIS A 1 91 ? 5.982 13.452 -1.054 1.00 91.69 91 HIS A N 1
ATOM 649 C CA . HIS A 1 91 ? 5.170 14.606 -0.647 1.00 91.69 91 HIS A CA 1
ATOM 650 C C . HIS A 1 91 ? 5.746 15.284 0.606 1.00 91.69 91 HIS A C 1
ATOM 652 O O . HIS A 1 91 ? 5.791 16.507 0.700 1.00 91.69 91 HIS A O 1
ATOM 658 N N . GLY A 1 92 ? 6.182 14.488 1.584 1.00 90.44 92 GLY A N 1
ATOM 659 C CA . GLY A 1 92 ? 6.904 14.941 2.769 1.00 90.44 92 GLY A CA 1
ATOM 660 C C . GLY A 1 92 ? 7.917 13.877 3.175 1.00 90.44 92 GLY A C 1
ATOM 661 O O . GLY A 1 92 ? 7.662 12.699 2.959 1.00 90.44 92 GLY A O 1
ATOM 662 N N . GLY A 1 93 ? 9.056 14.291 3.733 1.00 94.38 93 GLY A N 1
ATOM 663 C CA . GLY A 1 93 ? 10.177 13.377 3.966 1.00 94.38 93 GLY A CA 1
ATOM 664 C C . GLY A 1 93 ? 10.968 13.088 2.687 1.00 94.38 93 GLY A C 1
ATOM 665 O O . GLY A 1 93 ? 11.026 13.925 1.785 1.00 94.38 93 GLY A O 1
ATOM 666 N N . SER A 1 94 ? 11.618 11.927 2.640 1.00 96.94 94 SER A N 1
ATOM 667 C CA . SER A 1 94 ? 12.482 11.501 1.530 1.00 96.94 94 SER A CA 1
ATOM 668 C C . SER A 1 94 ? 11.880 10.371 0.694 1.00 96.94 94 SER A C 1
ATOM 670 O O . SER A 1 94 ? 12.437 10.029 -0.352 1.00 96.94 94 SER A O 1
ATOM 672 N N . GLN A 1 95 ? 10.783 9.761 1.145 1.00 97.19 95 GLN A N 1
ATOM 673 C CA . GLN A 1 95 ? 10.186 8.581 0.538 1.00 97.19 95 GLN A CA 1
ATOM 674 C C . GLN A 1 95 ? 8.678 8.743 0.295 1.00 97.19 95 GLN A C 1
ATOM 676 O O . GLN A 1 95 ? 8.000 9.657 0.757 1.00 97.19 95 GLN A O 1
ATOM 681 N N . SER A 1 96 ? 8.149 7.840 -0.522 1.00 96.19 96 SER A N 1
ATOM 682 C CA . SER A 1 96 ? 6.735 7.714 -0.862 1.00 96.19 96 SER A CA 1
ATOM 683 C C . SER A 1 96 ? 6.406 6.256 -1.160 1.00 96.19 96 SER A C 1
ATOM 685 O O . SER A 1 96 ? 7.283 5.470 -1.537 1.00 96.19 96 SER A O 1
ATOM 687 N N . GLY A 1 97 ? 5.131 5.897 -1.028 1.00 94.94 97 GLY A N 1
ATOM 688 C CA . GLY A 1 97 ? 4.606 4.662 -1.593 1.00 94.94 97 GLY A CA 1
ATOM 689 C C . GLY A 1 97 ? 4.458 4.792 -3.109 1.00 94.94 97 GLY A C 1
ATOM 690 O O . GLY A 1 97 ? 3.846 5.737 -3.601 1.00 94.94 97 GLY A O 1
ATOM 691 N N . TYR A 1 98 ? 4.985 3.820 -3.846 1.00 94.69 98 TYR A N 1
ATOM 692 C CA . TYR A 1 98 ? 4.880 3.718 -5.296 1.00 94.69 98 TYR A CA 1
ATOM 693 C C . TYR A 1 98 ? 4.276 2.377 -5.716 1.00 94.69 98 TYR A C 1
ATOM 695 O O . TYR A 1 98 ? 4.582 1.331 -5.145 1.00 94.69 98 TYR A O 1
ATOM 703 N N . ILE A 1 99 ? 3.417 2.407 -6.733 1.00 91.56 99 ILE A N 1
ATOM 704 C CA . ILE A 1 99 ? 2.902 1.209 -7.389 1.00 91.56 99 ILE A CA 1
ATOM 705 C C . ILE A 1 99 ? 2.786 1.473 -8.884 1.00 91.56 99 ILE A C 1
ATOM 707 O O . ILE A 1 99 ? 2.377 2.552 -9.313 1.00 91.56 99 ILE A O 1
ATOM 711 N N . SER A 1 100 ? 3.129 0.474 -9.685 1.00 87.81 100 SER A N 1
ATOM 712 C CA . SER A 1 100 ? 2.959 0.521 -11.129 1.00 87.81 100 SER A CA 1
ATOM 713 C C . SER A 1 100 ? 2.510 -0.828 -11.670 1.00 87.81 100 SER A C 1
ATOM 715 O O . SER A 1 100 ? 2.632 -1.868 -11.020 1.00 87.81 100 SER A O 1
ATOM 717 N N . ALA A 1 101 ? 1.961 -0.799 -12.878 1.00 83.81 101 ALA A N 1
ATOM 718 C CA . ALA A 1 101 ? 1.641 -1.982 -13.656 1.00 83.81 101 ALA A CA 1
ATOM 719 C C . ALA A 1 101 ? 1.985 -1.747 -15.126 1.00 83.81 101 ALA A C 1
ATOM 721 O O . ALA A 1 101 ? 2.213 -0.616 -15.561 1.00 83.81 101 ALA A O 1
ATOM 722 N N . ALA A 1 102 ? 2.045 -2.837 -15.890 1.00 82.94 102 ALA A N 1
ATOM 723 C CA . ALA A 1 102 ? 2.359 -2.777 -17.309 1.00 82.94 102 ALA A CA 1
ATOM 724 C C . ALA A 1 102 ? 1.332 -1.913 -18.077 1.00 82.94 102 ALA A C 1
ATOM 726 O O . ALA A 1 102 ? 0.135 -1.987 -17.781 1.00 82.94 102 ALA A O 1
ATOM 727 N N . PRO A 1 103 ? 1.758 -1.139 -19.093 1.00 80.69 103 PRO A N 1
ATOM 728 C CA . PRO A 1 103 ? 0.841 -0.449 -19.999 1.00 80.69 103 PRO A CA 1
ATOM 729 C C . PRO A 1 103 ? -0.142 -1.429 -20.656 1.00 80.69 103 PRO A C 1
ATOM 731 O O . PRO A 1 103 ? 0.260 -2.493 -21.123 1.00 80.69 103 PRO A O 1
ATOM 734 N N . GLY A 1 104 ? -1.434 -1.087 -20.682 1.00 81.94 104 GLY A N 1
ATOM 735 C CA . GLY A 1 104 ? -2.498 -2.001 -21.131 1.00 81.94 104 GLY A CA 1
ATOM 736 C C . GLY A 1 104 ? -2.842 -3.109 -20.125 1.00 81.94 104 GLY A C 1
ATOM 737 O O . GLY A 1 104 ? -3.649 -3.986 -20.426 1.00 81.94 104 GLY A O 1
ATOM 738 N N . GLY A 1 105 ? -2.229 -3.072 -18.941 1.00 75.06 105 GLY A N 1
ATOM 739 C CA . GLY A 1 105 ? -2.560 -3.925 -17.817 1.00 75.06 105 GLY A CA 1
ATOM 740 C C . GLY A 1 105 ? -3.923 -3.591 -17.198 1.00 75.06 105 GLY A C 1
ATOM 741 O O . GLY A 1 105 ? -4.582 -2.617 -17.568 1.00 75.06 105 GLY A O 1
ATOM 742 N N . PRO A 1 106 ? -4.367 -4.422 -16.251 1.00 75.56 106 PRO A N 1
ATOM 743 C CA . PRO A 1 106 ? -5.639 -4.238 -15.567 1.00 75.56 106 PRO A CA 1
ATOM 744 C C . PRO A 1 106 ? -5.647 -2.942 -14.755 1.00 75.56 106 PRO A C 1
ATOM 746 O O . PRO A 1 106 ? -4.646 -2.559 -14.156 1.00 75.56 106 PRO A O 1
ATOM 749 N N . ALA A 1 107 ? -6.811 -2.293 -14.719 1.00 78.19 107 ALA A N 1
ATOM 750 C CA . ALA A 1 107 ? -7.013 -1.027 -14.016 1.00 78.19 107 ALA A CA 1
ATOM 751 C C . ALA A 1 107 ? -7.108 -1.178 -12.485 1.00 78.19 107 ALA A C 1
ATOM 753 O O . ALA A 1 107 ? -7.140 -0.177 -11.776 1.00 78.19 107 ALA A O 1
ATOM 754 N N . ASP A 1 108 ? -7.162 -2.412 -11.975 1.00 83.75 108 ASP A N 1
ATOM 755 C CA . ASP A 1 108 ? -7.239 -2.699 -10.541 1.00 83.75 108 ASP A CA 1
ATOM 756 C C . ASP A 1 108 ? -5.833 -2.787 -9.924 1.00 83.75 108 ASP A C 1
ATOM 758 O O . ASP A 1 108 ? -5.289 -3.871 -9.686 1.00 83.75 108 ASP A O 1
ATOM 762 N N . ILE A 1 109 ? -5.228 -1.611 -9.731 1.00 87.19 109 ILE A N 1
ATOM 763 C CA . ILE A 1 109 ? -3.961 -1.416 -9.020 1.00 87.19 109 ILE A CA 1
ATOM 764 C C . ILE A 1 109 ? -4.156 -0.406 -7.893 1.00 87.19 109 ILE A C 1
ATOM 766 O O . ILE A 1 109 ? -4.894 0.567 -8.034 1.00 87.19 109 ILE A O 1
ATOM 770 N N . GLY A 1 110 ? -3.480 -0.610 -6.765 1.00 89.50 110 GLY A N 1
ATOM 771 C CA . GLY A 1 110 ? -3.520 0.352 -5.668 1.00 89.50 110 GLY A CA 1
ATOM 772 C C . GLY A 1 110 ? -2.950 -0.176 -4.361 1.00 89.50 110 GLY A C 1
ATOM 773 O O . GLY A 1 110 ? -2.546 -1.336 -4.257 1.00 89.50 110 GLY A O 1
ATOM 774 N N . PHE A 1 111 ? -2.966 0.689 -3.353 1.00 91.19 111 PHE A N 1
ATOM 775 C CA . PHE A 1 111 ? -2.649 0.371 -1.965 1.00 91.19 111 PHE A CA 1
ATOM 776 C C . PHE A 1 111 ? -3.944 0.142 -1.181 1.00 91.19 111 PHE A C 1
ATOM 778 O O . PHE A 1 111 ? -4.937 0.830 -1.403 1.00 91.19 111 PHE A O 1
ATOM 785 N N . ARG A 1 112 ? -3.928 -0.791 -0.230 1.00 92.50 112 ARG A N 1
ATOM 786 C CA . ARG A 1 112 ? -4.977 -0.944 0.783 1.00 92.50 112 ARG A CA 1
ATOM 787 C C . ARG A 1 112 ? -4.368 -1.244 2.148 1.00 92.50 112 ARG A C 1
ATOM 789 O O . ARG A 1 112 ? -3.337 -1.912 2.231 1.00 92.50 112 ARG A O 1
ATOM 796 N N . GLN A 1 113 ? -5.055 -0.842 3.208 1.00 92.88 113 GLN A N 1
ATOM 797 C CA . GLN A 1 113 ? -4.808 -1.327 4.564 1.00 92.88 113 GLN A CA 1
ATOM 798 C C . GLN A 1 113 ? -5.974 -2.239 4.956 1.00 92.88 113 GLN A C 1
ATOM 800 O O . GLN A 1 113 ? -7.135 -1.875 4.775 1.00 92.88 113 GLN A O 1
ATOM 805 N N . VAL A 1 114 ? -5.679 -3.443 5.450 1.00 90.81 114 VAL A N 1
ATOM 806 C CA . VAL A 1 114 ? -6.714 -4.325 6.005 1.00 90.81 114 VAL A CA 1
ATOM 807 C C . VAL A 1 114 ? -6.982 -3.865 7.430 1.00 90.81 114 VAL A C 1
ATOM 809 O O . VAL A 1 114 ? -6.069 -3.844 8.254 1.00 90.81 114 VAL A O 1
ATOM 812 N N . LEU A 1 115 ? -8.221 -3.469 7.696 1.00 90.12 115 LEU A N 1
ATOM 813 C CA . LEU A 1 115 ? -8.670 -3.034 9.011 1.00 90.12 115 LEU A CA 1
ATOM 814 C C . LEU A 1 115 ? -9.521 -4.131 9.639 1.00 90.12 115 LEU A C 1
ATOM 816 O O . LEU A 1 115 ? -10.274 -4.816 8.945 1.00 90.12 115 LEU A O 1
ATOM 820 N N . ASP A 1 116 ? -9.409 -4.283 10.953 1.00 88.62 116 ASP A N 1
ATOM 821 C CA . ASP A 1 116 ? -10.313 -5.144 11.702 1.00 88.62 116 ASP A CA 1
ATOM 822 C C . ASP A 1 116 ? -11.681 -4.458 11.799 1.00 88.62 116 ASP A C 1
ATOM 824 O O . ASP A 1 116 ? -11.802 -3.358 12.340 1.00 88.62 116 ASP A O 1
ATOM 828 N N . SER A 1 117 ? -12.716 -5.107 11.265 1.00 85.62 117 SER A N 1
ATOM 829 C CA . SER A 1 117 ? -14.082 -4.583 11.283 1.00 85.62 117 SER A CA 1
ATOM 830 C C . SER A 1 117 ? -14.634 -4.398 12.695 1.00 85.62 117 SER A C 1
ATOM 832 O O . SER A 1 117 ? -15.526 -3.581 12.879 1.00 85.62 117 SER A O 1
ATOM 834 N N . SER A 1 118 ? -14.114 -5.123 13.693 1.00 86.75 118 SER A N 1
ATOM 835 C CA . SER A 1 118 ? -14.509 -4.938 15.095 1.00 86.75 118 SER A CA 1
ATOM 836 C C . SER A 1 118 ? -14.078 -3.586 15.671 1.00 86.75 118 SER A C 1
ATOM 838 O O . SER A 1 118 ? -14.640 -3.148 16.670 1.00 86.75 118 SER A O 1
ATOM 840 N N . LEU A 1 119 ? -13.117 -2.910 15.030 1.00 84.62 119 LEU A N 1
ATOM 841 C CA . LEU A 1 119 ? -12.659 -1.570 15.401 1.00 84.62 119 LEU A CA 1
ATOM 842 C C . LEU A 1 119 ? -13.448 -0.455 14.699 1.00 84.62 119 LEU A C 1
ATOM 844 O O . LEU A 1 119 ? -13.199 0.722 14.956 1.00 84.62 119 LEU A O 1
ATOM 848 N N . ILE A 1 120 ? -14.360 -0.807 13.789 1.00 84.81 120 ILE A N 1
ATOM 849 C CA . ILE A 1 120 ? -15.164 0.148 13.031 1.00 84.81 120 ILE A CA 1
ATOM 850 C C . ILE A 1 120 ? -16.565 0.194 13.636 1.00 84.81 120 ILE A C 1
ATOM 852 O O . ILE A 1 120 ? -17.330 -0.761 13.524 1.00 84.81 120 ILE A O 1
ATOM 856 N N . GLU A 1 121 ? -16.926 1.326 14.234 1.00 77.81 121 GLU A N 1
ATOM 857 C CA . GLU A 1 121 ? -18.306 1.603 14.630 1.00 77.81 121 GLU A CA 1
ATOM 858 C C . GLU A 1 121 ? -19.008 2.360 13.495 1.00 77.81 121 GLU A C 1
ATOM 860 O O . GLU A 1 121 ? -18.588 3.451 13.109 1.00 77.81 121 GLU A O 1
ATOM 865 N N . ALA A 1 122 ? -20.062 1.767 12.931 1.00 73.62 122 ALA A N 1
ATOM 866 C CA . ALA A 1 122 ? -20.953 2.464 12.007 1.00 73.62 122 ALA A CA 1
ATOM 867 C C . ALA A 1 122 ? -21.977 3.273 12.813 1.00 73.62 122 ALA A C 1
ATOM 869 O O . ALA A 1 122 ? -22.519 2.728 13.770 1.00 73.62 122 ALA A O 1
ATOM 870 N N . ASP A 1 123 ? -22.211 4.533 12.419 1.00 67.50 123 ASP A N 1
ATOM 871 C CA . ASP A 1 123 ? -23.219 5.471 12.944 1.00 67.50 123 ASP A CA 1
ATOM 872 C C . ASP A 1 123 ? -23.701 5.166 14.371 1.00 67.50 123 ASP A C 1
ATOM 874 O O . ASP A 1 123 ? -24.676 4.444 14.596 1.00 67.50 123 ASP A O 1
ATOM 878 N N . LYS A 1 124 ? -23.010 5.752 15.353 1.00 60.88 124 LYS A N 1
ATOM 879 C CA . LYS A 1 124 ? -23.496 5.790 16.733 1.00 60.88 124 LYS A CA 1
ATOM 880 C C . LYS A 1 124 ? -24.803 6.611 16.747 1.00 60.88 124 LYS A C 1
ATOM 882 O O . LYS A 1 124 ? -24.756 7.759 16.300 1.00 60.88 124 LYS A O 1
ATOM 887 N N . PRO A 1 125 ? -25.944 6.034 17.174 1.00 61.56 125 PRO A N 1
ATOM 888 C CA . PRO A 1 125 ? -27.243 6.710 17.159 1.00 61.56 125 PRO A CA 1
ATOM 889 C C . PRO A 1 125 ? -27.298 7.927 18.087 1.00 61.56 125 PRO A C 1
ATOM 891 O O . PRO A 1 125 ? -26.523 7.963 19.072 1.00 61.56 125 PRO A O 1
#

pLDDT: mean 71.67, std 20.22, range [34.5, 97.19]